Protein AF-A0A924YQV3-F1 (afdb_monomer_lite)

Foldseek 3Di:
DDDPDDADALVVQCVVVVFDWDDDQQKIKGAPDPSSVVSCVSRVPPDWDWDFDPPPGHIIITRGRRRPVNVVVVVPDDPDD

Structure (mmCIF, N/CA/C/O backbone):
data_AF-A0A924YQV3-F1
#
_entry.id   AF-A0A924YQV3-F1
#
loop_
_atom_site.group_PDB
_atom_site.id
_atom_site.type_symbol
_atom_site.label_atom_id
_atom_site.label_alt_id
_atom_site.label_comp_id
_atom_site.label_asym_id
_atom_site.label_entity_id
_atom_site.label_seq_id
_atom_site.pdbx_PDB_ins_code
_atom_site.Cartn_x
_atom_site.Cartn_y
_atom_site.Cartn_z
_atom_site.occupancy
_atom_site.B_iso_or_equiv
_atom_site.auth_seq_id
_atom_site.auth_comp_id
_atom_site.auth_asym_id
_atom_site.auth_atom_id
_atom_site.pdbx_PDB_model_num
ATOM 1 N N . MET A 1 1 ? -9.285 -23.497 5.134 1.00 41.94 1 MET A N 1
ATOM 2 C CA . MET A 1 1 ? -9.130 -22.736 3.881 1.00 41.94 1 MET A CA 1
ATOM 3 C C . MET A 1 1 ? -7.666 -22.840 3.522 1.00 41.94 1 MET A C 1
ATOM 5 O O . MET A 1 1 ? -6.849 -22.214 4.181 1.00 41.94 1 MET A O 1
ATOM 9 N N . ASP A 1 2 ? -7.351 -23.755 2.615 1.00 42.25 2 ASP A N 1
ATOM 10 C CA . ASP A 1 2 ? -6.003 -24.008 2.116 1.00 42.25 2 ASP A CA 1
ATOM 11 C C . ASP A 1 2 ? -5.450 -22.782 1.383 1.00 42.25 2 ASP A C 1
ATOM 13 O O . ASP A 1 2 ? -6.085 -22.284 0.455 1.00 42.25 2 ASP A O 1
ATOM 17 N N . THR A 1 3 ? -4.251 -22.326 1.740 1.00 43.69 3 THR A N 1
ATOM 18 C CA . THR A 1 3 ? -3.418 -21.531 0.831 1.00 43.69 3 THR A CA 1
ATOM 19 C C . THR A 1 3 ? -2.143 -22.323 0.549 1.00 43.69 3 THR A C 1
ATOM 21 O O . THR A 1 3 ? -1.307 -22.473 1.438 1.00 43.69 3 THR A O 1
ATOM 24 N N . PRO A 1 4 ? -1.952 -22.853 -0.672 1.00 53.56 4 PRO A N 1
ATOM 25 C CA . PRO A 1 4 ? -0.777 -23.658 -1.019 1.00 53.56 4 PRO A CA 1
ATOM 26 C C . PRO A 1 4 ? 0.547 -22.867 -1.079 1.00 53.56 4 PRO A C 1
ATOM 28 O O . PRO A 1 4 ? 1.564 -23.426 -1.467 1.00 53.56 4 PRO A O 1
ATOM 31 N N . ASN A 1 5 ? 0.565 -21.584 -0.700 1.00 59.97 5 ASN A N 1
ATOM 32 C CA . ASN A 1 5 ? 1.714 -20.687 -0.821 1.00 59.97 5 ASN A CA 1
ATOM 33 C C . ASN A 1 5 ? 1.712 -19.631 0.301 1.00 59.97 5 ASN A C 1
ATOM 35 O O . ASN A 1 5 ? 0.980 -18.654 0.207 1.00 59.97 5 ASN A O 1
ATOM 39 N N . GLY A 1 6 ? 2.564 -19.810 1.317 1.00 64.06 6 GLY A N 1
ATOM 40 C CA . GLY A 1 6 ? 3.059 -18.750 2.213 1.00 64.06 6 GLY A CA 1
ATOM 41 C C . GLY A 1 6 ? 2.049 -17.976 3.090 1.00 64.06 6 GLY A C 1
ATOM 42 O O . GLY A 1 6 ? 0.840 -18.200 3.031 1.00 64.06 6 GLY A O 1
ATOM 43 N N . PRO A 1 7 ? 2.553 -17.073 3.958 1.00 79.56 7 PRO A N 1
ATOM 44 C CA . PRO A 1 7 ? 1.723 -16.125 4.702 1.00 79.56 7 PRO A CA 1
ATOM 45 C C . PRO A 1 7 ? 1.058 -15.097 3.761 1.00 79.56 7 PRO A C 1
ATOM 47 O O . PRO A 1 7 ? 1.601 -14.822 2.686 1.00 79.56 7 PRO A O 1
ATOM 50 N N . PRO A 1 8 ? -0.089 -14.503 4.152 1.00 88.12 8 PRO A N 1
ATOM 51 C CA . PRO A 1 8 ? -0.775 -13.495 3.346 1.00 88.12 8 PRO A CA 1
ATOM 52 C C . PRO A 1 8 ? 0.131 -12.286 3.086 1.00 88.12 8 PRO A C 1
ATOM 54 O O . PRO A 1 8 ? 0.771 -11.759 3.997 1.00 88.12 8 PRO A O 1
ATOM 57 N N . ARG A 1 9 ? 0.187 -11.847 1.825 1.00 93.56 9 ARG A N 1
ATOM 58 C CA . ARG A 1 9 ? 1.005 -10.711 1.382 1.00 93.56 9 ARG A CA 1
ATOM 59 C C . ARG A 1 9 ? 0.121 -9.481 1.220 1.00 93.56 9 ARG A C 1
ATOM 61 O O . ARG A 1 9 ? -0.959 -9.568 0.646 1.00 93.56 9 ARG A O 1
ATOM 68 N N . VAL A 1 10 ? 0.609 -8.320 1.662 1.00 96.56 10 VAL A N 1
ATOM 69 C CA . VAL A 1 10 ? -0.130 -7.041 1.594 1.00 96.56 10 VAL A CA 1
ATOM 70 C C . VAL A 1 10 ? -0.633 -6.746 0.177 1.00 96.56 10 VAL A C 1
ATOM 72 O O . VAL A 1 10 ? -1.790 -6.378 0.015 1.00 96.56 10 VAL A O 1
ATOM 75 N N . TYR A 1 11 ? 0.200 -6.970 -0.845 1.00 97.00 11 TYR A N 1
ATOM 76 C CA . TYR A 1 11 ? -0.179 -6.755 -2.244 1.00 97.00 11 TYR A CA 1
ATOM 77 C C . TYR A 1 11 ? -1.391 -7.584 -2.679 1.00 97.00 11 TYR A C 1
ATOM 79 O O . TYR A 1 11 ? -2.331 -7.025 -3.236 1.00 97.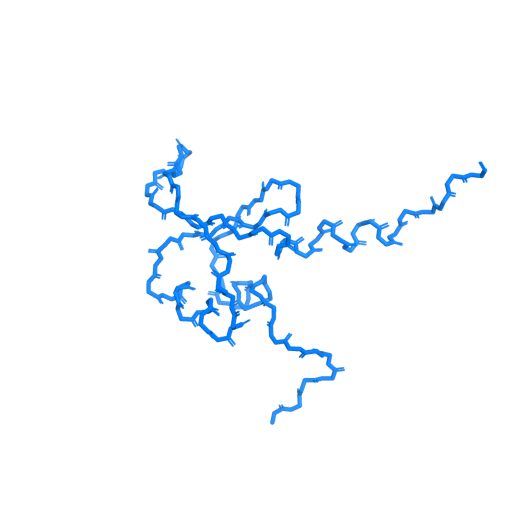00 11 TYR A O 1
ATOM 87 N N . ASP A 1 12 ? -1.395 -8.892 -2.407 1.00 96.62 12 ASP A N 1
ATOM 88 C CA . ASP A 1 12 ? -2.481 -9.777 -2.845 1.00 96.62 12 ASP A CA 1
ATOM 89 C C . ASP A 1 12 ? -3.800 -9.415 -2.163 1.00 96.62 12 ASP A C 1
ATOM 91 O O . ASP A 1 12 ? -4.853 -9.409 -2.794 1.00 96.62 12 ASP A O 1
ATOM 95 N N . GLU A 1 13 ? -3.737 -9.085 -0.874 1.00 97.38 13 GLU A N 1
ATOM 96 C CA . GLU A 1 13 ? -4.903 -8.697 -0.083 1.00 97.38 13 GLU A CA 1
ATOM 97 C C . GLU A 1 13 ? -5.481 -7.357 -0.553 1.00 97.38 13 GLU A C 1
ATOM 99 O O . GLU A 1 13 ? -6.693 -7.230 -0.719 1.00 97.38 13 GLU A O 1
ATOM 104 N N . CYS A 1 14 ? -4.627 -6.370 -0.841 1.00 97.44 14 CYS A N 1
ATOM 105 C CA . CYS A 1 14 ? -5.058 -5.101 -1.425 1.00 97.44 14 CYS A CA 1
ATOM 106 C C . CYS A 1 14 ? -5.638 -5.285 -2.834 1.00 97.44 14 CYS A C 1
ATOM 108 O O . CYS A 1 14 ? -6.666 -4.683 -3.146 1.00 97.44 14 CYS A O 1
ATOM 110 N N . LEU A 1 15 ? -5.026 -6.138 -3.663 1.00 97.50 15 LEU A N 1
ATOM 111 C CA . LEU A 1 15 ? -5.521 -6.460 -5.000 1.00 97.50 15 LEU A CA 1
ATOM 112 C C . LEU A 1 15 ? -6.901 -7.126 -4.939 1.00 97.50 15 LEU A C 1
ATOM 114 O O . LEU A 1 15 ? -7.813 -6.716 -5.654 1.00 97.50 15 LEU A O 1
ATOM 118 N N . ALA A 1 16 ? -7.067 -8.119 -4.064 1.00 96.69 16 ALA A N 1
ATOM 119 C CA . ALA A 1 16 ? -8.324 -8.837 -3.879 1.00 96.69 16 ALA A CA 1
ATOM 120 C C . ALA A 1 16 ? -9.447 -7.935 -3.341 1.00 96.69 16 ALA A C 1
ATOM 122 O O . ALA A 1 16 ? -10.604 -8.111 -3.719 1.00 96.69 16 ALA A O 1
ATOM 123 N N . ALA A 1 17 ? -9.111 -6.958 -2.494 1.00 96.69 17 ALA A N 1
ATOM 124 C CA . ALA A 1 17 ? -10.051 -5.976 -1.955 1.00 96.69 17 ALA A CA 1
ATOM 125 C C . ALA A 1 17 ? -10.347 -4.805 -2.916 1.00 96.69 17 ALA A C 1
ATOM 127 O O . ALA A 1 17 ? -11.187 -3.961 -2.616 1.00 96.69 17 ALA A O 1
ATOM 128 N N . GLY A 1 18 ? -9.679 -4.726 -4.074 1.00 97.62 18 GLY A N 1
ATOM 129 C CA . GLY A 1 18 ? -9.856 -3.615 -5.014 1.00 97.62 18 GLY A CA 1
ATOM 130 C C . GLY A 1 18 ? -9.333 -2.275 -4.485 1.00 97.62 18 GLY A C 1
ATOM 131 O O . GLY A 1 18 ? -9.786 -1.218 -4.925 1.00 97.62 18 GLY A O 1
ATOM 132 N N . ILE A 1 19 ? -8.385 -2.306 -3.543 1.00 97.19 19 ILE A N 1
ATOM 133 C CA . ILE A 1 19 ? -7.736 -1.105 -3.016 1.00 97.19 19 ILE A CA 1
ATOM 134 C C . ILE A 1 19 ? -6.895 -0.474 -4.132 1.00 97.19 19 ILE A C 1
ATOM 136 O O . ILE A 1 19 ? -6.097 -1.178 -4.759 1.00 97.19 19 ILE A O 1
ATOM 140 N N . PRO A 1 20 ? -7.013 0.843 -4.383 1.00 96.00 20 PRO A N 1
ATOM 141 C CA . PRO A 1 20 ? -6.131 1.510 -5.328 1.00 96.00 20 PRO A CA 1
ATOM 142 C C . PRO A 1 20 ? -4.689 1.447 -4.813 1.00 96.00 20 PRO A C 1
ATOM 144 O O . PRO A 1 20 ? -4.412 1.728 -3.647 1.00 96.00 20 PRO A O 1
ATOM 147 N N . MET A 1 21 ? -3.772 1.062 -5.695 1.00 96.94 21 MET A N 1
ATOM 148 C CA . MET A 1 21 ? -2.360 0.875 -5.382 1.00 96.94 21 MET A CA 1
ATOM 149 C C . MET A 1 21 ? -1.500 1.691 -6.339 1.00 96.94 21 MET A C 1
ATOM 151 O O . MET A 1 21 ? -1.790 1.787 -7.530 1.00 96.94 21 MET A O 1
ATOM 155 N N . ALA A 1 22 ? -0.406 2.223 -5.814 1.00 96.69 22 ALA A N 1
ATOM 156 C CA . ALA A 1 22 ? 0.699 2.763 -6.590 1.00 96.69 22 ALA A CA 1
ATOM 157 C C . ALA A 1 22 ? 2.004 2.136 -6.093 1.00 96.69 22 ALA A C 1
ATOM 159 O O . ALA A 1 22 ? 2.014 1.388 -5.113 1.00 96.69 22 ALA A O 1
ATOM 160 N N . ASN A 1 23 ? 3.115 2.416 -6.763 1.00 96.94 23 ASN A N 1
ATOM 161 C CA . ASN A 1 23 ? 4.406 1.895 -6.348 1.00 96.94 23 ASN A CA 1
ATOM 162 C C . ASN A 1 23 ? 5.549 2.830 -6.744 1.00 96.94 23 ASN A C 1
ATOM 164 O O . ASN A 1 23 ? 5.429 3.641 -7.664 1.00 96.94 23 ASN A O 1
ATOM 168 N N . HIS A 1 24 ? 6.688 2.647 -6.087 1.00 95.75 24 HIS A N 1
ATOM 169 C CA . HIS A 1 24 ? 7.978 3.145 -6.547 1.00 95.75 24 HIS A CA 1
ATOM 170 C C . HIS A 1 24 ? 8.994 2.018 -6.391 1.00 95.75 24 HIS A C 1
ATOM 172 O O . HIS A 1 24 ? 9.273 1.570 -5.282 1.00 95.75 24 HIS A O 1
ATOM 178 N N . TYR A 1 25 ? 9.511 1.511 -7.512 1.00 95.50 25 TYR A N 1
ATOM 179 C CA . TYR A 1 25 ? 10.286 0.266 -7.538 1.00 95.50 25 TYR A CA 1
ATOM 180 C C . TYR A 1 25 ? 9.552 -0.877 -6.810 1.00 95.50 25 TYR A C 1
ATOM 182 O O . TYR A 1 25 ? 8.475 -1.281 -7.253 1.00 95.50 25 TYR A O 1
ATOM 190 N N . SER A 1 26 ? 10.134 -1.387 -5.721 1.00 96.69 26 SER A N 1
ATOM 191 C CA . SER A 1 26 ? 9.616 -2.478 -4.894 1.00 96.69 26 SER A CA 1
ATOM 192 C C . SER A 1 26 ? 8.636 -2.037 -3.809 1.00 96.69 26 SER A C 1
ATOM 194 O O . SER A 1 26 ? 8.037 -2.895 -3.162 1.00 96.69 26 SER A O 1
ATOM 196 N N . ASP A 1 27 ? 8.493 -0.736 -3.570 1.00 97.38 27 ASP A N 1
ATOM 197 C CA . ASP A 1 27 ? 7.685 -0.217 -2.469 1.00 97.38 27 ASP A CA 1
ATOM 198 C C . ASP A 1 27 ? 6.235 -0.051 -2.913 1.00 97.38 27 ASP A C 1
ATOM 200 O O . ASP A 1 27 ? 5.966 0.437 -4.014 1.00 97.38 27 ASP A O 1
ATOM 204 N N . LEU A 1 28 ? 5.303 -0.484 -2.064 1.00 98.06 28 LEU A N 1
ATOM 205 C CA . LEU A 1 28 ? 3.867 -0.444 -2.324 1.00 98.06 28 LEU A CA 1
ATOM 206 C C . LEU A 1 28 ? 3.242 0.755 -1.614 1.00 98.06 28 LEU A C 1
ATOM 208 O O . LEU A 1 28 ? 3.398 0.921 -0.405 1.00 98.06 28 LEU A O 1
ATOM 212 N N . TYR A 1 29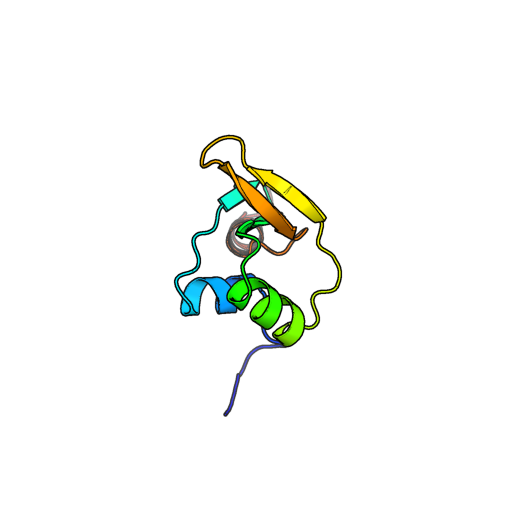 ? 2.480 1.551 -2.356 1.00 98.00 29 TYR A N 1
ATOM 213 C CA . TYR A 1 29 ? 1.743 2.697 -1.842 1.00 98.00 29 TYR A CA 1
ATOM 214 C C . TYR A 1 29 ? 0.245 2.398 -1.827 1.00 98.00 29 TYR A C 1
ATOM 216 O O . TYR A 1 29 ? -0.327 2.065 -2.865 1.00 98.00 29 TYR A O 1
ATOM 224 N N . ILE A 1 30 ? -0.391 2.550 -0.661 1.00 97.88 30 ILE A N 1
ATOM 225 C CA . ILE A 1 30 ? -1.837 2.334 -0.462 1.00 97.88 30 ILE A CA 1
ATOM 226 C C . ILE A 1 30 ? -2.475 3.468 0.353 1.00 97.88 30 ILE A C 1
ATOM 228 O O . ILE A 1 30 ? -1.811 4.021 1.226 1.00 97.88 30 ILE A O 1
ATOM 232 N N . PRO A 1 31 ? -3.754 3.823 0.148 1.00 98.06 31 PRO A N 1
ATOM 233 C CA . PRO A 1 31 ? -4.443 4.816 0.974 1.00 98.06 31 PRO A CA 1
ATOM 234 C C . PRO A 1 31 ? -4.4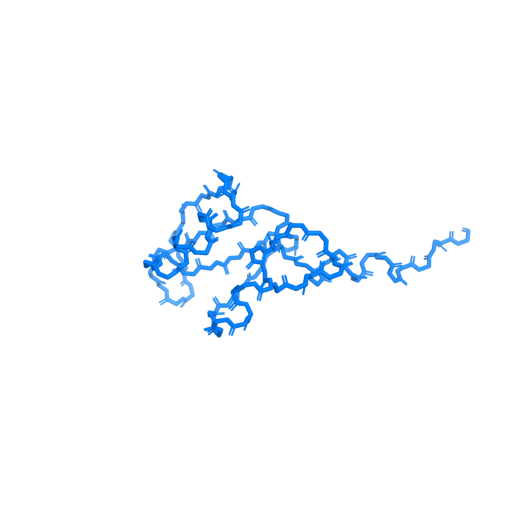68 4.440 2.460 1.00 98.06 31 PRO A C 1
ATOM 236 O O . PRO A 1 31 ? -4.564 3.267 2.806 1.00 98.06 31 PRO A O 1
ATOM 239 N N . ALA A 1 32 ? -4.463 5.421 3.363 1.00 97.81 32 ALA A N 1
ATOM 240 C CA . ALA A 1 32 ? -4.534 5.197 4.810 1.00 97.81 32 ALA A CA 1
ATOM 241 C C . ALA A 1 32 ? -5.984 5.097 5.338 1.00 97.81 32 ALA A C 1
ATOM 243 O O . ALA A 1 32 ? -6.423 5.922 6.149 1.00 97.81 32 ALA A O 1
ATOM 244 N N . THR A 1 33 ? -6.733 4.085 4.898 1.00 97.56 33 THR A N 1
ATOM 245 C CA . THR A 1 33 ? -8.120 3.806 5.316 1.00 97.56 33 THR A CA 1
ATOM 246 C C . THR A 1 33 ? -8.185 2.776 6.449 1.00 97.56 33 THR A C 1
ATOM 248 O O . THR A 1 33 ? -7.181 2.169 6.823 1.00 97.56 33 THR A O 1
ATOM 251 N N . ASP A 1 34 ? -9.369 2.578 7.038 1.00 98.06 34 ASP A N 1
ATOM 252 C CA . ASP A 1 34 ? -9.576 1.508 8.029 1.00 98.06 34 ASP A CA 1
ATOM 253 C C . ASP A 1 34 ? -9.407 0.115 7.415 1.00 98.06 34 ASP A C 1
ATOM 255 O O . ASP A 1 34 ? -8.881 -0.792 8.057 1.00 98.06 34 ASP A O 1
ATOM 259 N N . GLU A 1 35 ? -9.788 -0.035 6.149 1.00 97.88 35 GLU A N 1
ATOM 260 C CA . GLU A 1 35 ? -9.641 -1.279 5.402 1.00 97.88 35 GLU A CA 1
ATOM 261 C C . GLU A 1 35 ? -8.168 -1.635 5.172 1.00 97.88 35 GLU A C 1
ATOM 263 O O . GLU A 1 35 ? -7.745 -2.749 5.482 1.00 97.88 35 GLU A O 1
ATOM 268 N N . THR A 1 36 ? -7.341 -0.679 4.734 1.00 97.31 36 THR A N 1
ATOM 269 C CA . THR A 1 36 ? -5.904 -0.939 4.560 1.00 97.31 36 THR A CA 1
ATOM 270 C C . THR A 1 36 ? -5.197 -1.165 5.892 1.00 97.31 36 THR A C 1
ATOM 272 O O . THR A 1 36 ? -4.312 -2.016 5.969 1.00 97.31 36 THR A O 1
ATOM 275 N N . ARG A 1 37 ? -5.625 -0.505 6.980 1.00 97.56 37 ARG A N 1
ATOM 276 C CA . ARG A 1 37 ? -5.159 -0.827 8.343 1.00 97.56 37 ARG A CA 1
ATOM 277 C C . ARG A 1 37 ? -5.485 -2.267 8.743 1.00 97.56 37 ARG A C 1
ATOM 279 O O . ARG A 1 37 ? -4.641 -2.935 9.341 1.00 97.56 37 ARG A O 1
ATOM 286 N N . ALA A 1 38 ? -6.682 -2.754 8.419 1.00 97.75 38 ALA A N 1
ATOM 287 C CA . ALA A 1 38 ? -7.072 -4.134 8.694 1.00 97.75 38 ALA A CA 1
ATOM 288 C C . ALA A 1 38 ? -6.229 -5.137 7.890 1.00 97.75 38 ALA A C 1
ATOM 290 O O . ALA A 1 38 ? -5.794 -6.143 8.451 1.00 97.75 38 ALA A O 1
ATOM 291 N N . ILE A 1 39 ? -5.934 -4.837 6.620 1.00 97.12 39 ILE A N 1
ATOM 292 C CA . ILE A 1 39 ? -5.054 -5.653 5.769 1.00 97.12 39 ILE A CA 1
ATOM 293 C C . ILE A 1 39 ? -3.625 -5.688 6.321 1.00 97.12 39 ILE A C 1
ATOM 295 O O . ILE A 1 39 ? -3.067 -6.770 6.491 1.00 97.12 39 ILE A O 1
ATOM 299 N N . LEU A 1 40 ? -3.042 -4.535 6.669 1.00 96.81 40 LEU A N 1
ATOM 300 C CA . LEU A 1 40 ? -1.694 -4.472 7.249 1.00 96.81 40 LEU A CA 1
ATOM 301 C C . LEU A 1 40 ? -1.597 -5.320 8.524 1.00 96.81 40 LEU A C 1
ATOM 303 O O . LEU A 1 40 ? -0.647 -6.081 8.685 1.00 96.81 40 LEU 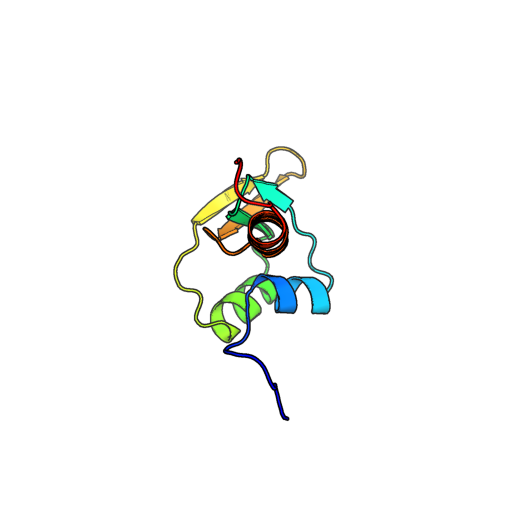A O 1
ATOM 307 N N . LYS A 1 41 ? -2.623 -5.266 9.383 1.00 96.38 41 LYS A N 1
ATOM 308 C CA . LYS A 1 41 ? -2.719 -6.116 10.575 1.00 96.38 41 LYS A CA 1
ATOM 309 C C . LYS A 1 41 ? -2.868 -7.602 10.229 1.00 96.38 41 LYS A C 1
ATOM 311 O O . LYS A 1 41 ? -2.236 -8.433 10.873 1.00 96.38 41 LYS A O 1
ATOM 316 N N . LYS A 1 42 ? -3.694 -7.948 9.235 1.00 95.00 42 LYS A N 1
ATOM 317 C CA . LYS A 1 42 ? -3.896 -9.333 8.768 1.00 95.00 42 LYS A CA 1
ATOM 318 C C . LYS A 1 42 ? -2.595 -9.952 8.247 1.00 95.00 42 LYS A C 1
ATOM 320 O O . LYS A 1 42 ? -2.356 -11.132 8.486 1.00 95.00 42 LYS A O 1
ATOM 325 N N . CYS A 1 43 ? -1.767 -9.162 7.569 1.00 94.94 43 CYS A N 1
ATOM 326 C CA . CYS A 1 43 ? -0.489 -9.594 7.004 1.00 94.94 43 CYS A CA 1
ATOM 327 C C . CYS A 1 43 ? 0.694 -9.492 7.980 1.00 94.94 43 CYS A C 1
ATOM 329 O O . CYS A 1 43 ? 1.831 -9.663 7.548 1.00 94.94 43 CYS A O 1
ATOM 331 N N . ASP A 1 44 ? 0.452 -9.159 9.254 1.00 95.06 44 ASP A N 1
ATOM 332 C CA . ASP A 1 44 ? 1.494 -8.876 10.256 1.00 95.06 44 ASP A CA 1
ATOM 333 C C . ASP A 1 44 ? 2.543 -7.848 9.767 1.00 95.06 44 ASP A C 1
ATOM 335 O O . ASP A 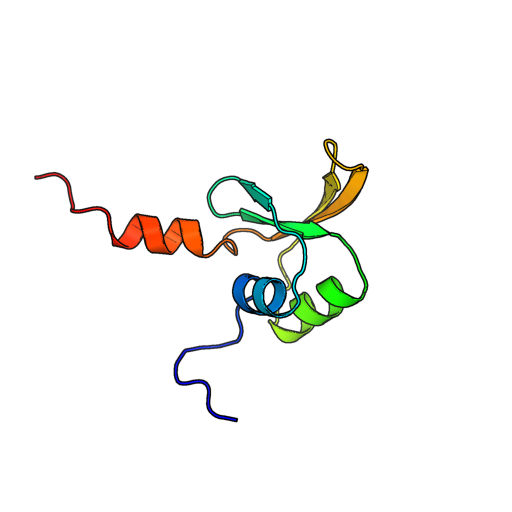1 44 ? 3.733 -7.896 10.080 1.00 95.06 44 ASP A O 1
ATOM 339 N N . CYS A 1 45 ? 2.101 -6.895 8.941 1.00 94.06 45 CYS A N 1
ATOM 340 C CA . CYS A 1 45 ? 2.959 -5.881 8.351 1.00 94.06 45 CYS A CA 1
ATOM 341 C C . CYS A 1 45 ? 3.089 -4.690 9.304 1.00 94.06 45 CYS A C 1
ATOM 343 O O . CYS A 1 45 ? 2.238 -3.801 9.351 1.00 94.06 45 CYS A O 1
ATOM 345 N N . ILE A 1 46 ? 4.184 -4.670 10.062 1.00 92.31 46 ILE A N 1
ATOM 346 C CA . ILE A 1 46 ? 4.495 -3.595 11.019 1.00 92.31 46 ILE A CA 1
ATOM 347 C C . ILE A 1 46 ? 5.383 -2.491 10.430 1.00 92.31 46 ILE A C 1
ATOM 349 O O . ILE A 1 46 ? 5.587 -1.452 11.056 1.00 92.31 46 ILE A O 1
ATOM 353 N N . THR A 1 47 ? 5.943 -2.707 9.239 1.00 94.62 47 THR A N 1
ATOM 354 C CA . THR A 1 47 ? 6.855 -1.764 8.584 1.00 94.62 47 THR A CA 1
ATOM 355 C C . THR A 1 47 ? 6.123 -1.003 7.490 1.00 94.62 47 THR A C 1
ATOM 357 O O . THR A 1 47 ? 6.060 -1.443 6.348 1.00 94.62 47 THR A O 1
ATOM 360 N N . TYR A 1 48 ? 5.586 0.162 7.844 1.00 97.12 48 TYR A N 1
ATOM 361 C CA . TYR A 1 48 ? 5.017 1.112 6.893 1.00 97.12 48 TYR A CA 1
ATOM 362 C C . TYR A 1 48 ? 5.129 2.545 7.424 1.00 97.12 48 TYR A C 1
ATOM 364 O O . TYR A 1 48 ? 5.254 2.766 8.632 1.00 97.12 48 TYR A O 1
ATOM 372 N N . ARG A 1 49 ? 5.108 3.539 6.532 1.00 97.56 49 ARG A N 1
ATOM 373 C CA . ARG A 1 49 ? 5.211 4.963 6.893 1.00 97.56 49 ARG A CA 1
ATOM 374 C C . ARG A 1 49 ? 4.085 5.770 6.256 1.00 97.56 49 ARG A C 1
ATOM 376 O O . ARG A 1 49 ? 3.860 5.633 5.059 1.00 97.56 49 ARG A O 1
ATOM 383 N N . PRO A 1 50 ? 3.374 6.627 7.007 1.00 97.44 50 PRO A N 1
ATOM 384 C CA . PRO A 1 50 ? 2.406 7.526 6.401 1.00 97.44 50 PRO A CA 1
ATOM 385 C C . PRO A 1 50 ? 3.115 8.635 5.612 1.00 97.44 50 PRO A C 1
ATOM 387 O O . PRO A 1 50 ? 4.101 9.205 6.077 1.00 97.44 50 PRO A O 1
ATOM 390 N N . PHE A 1 51 ? 2.572 8.995 4.455 1.00 97.19 51 PHE A N 1
ATOM 391 C CA . PHE A 1 51 ? 2.979 10.158 3.674 1.00 97.19 51 PHE A CA 1
ATOM 392 C C . PHE A 1 51 ? 1.763 10.842 3.039 1.00 97.19 51 PHE A C 1
ATOM 394 O O . PHE A 1 51 ? 0.678 10.267 2.932 1.00 97.19 51 PHE A O 1
ATOM 401 N N . ARG A 1 52 ? 1.925 12.104 2.631 1.00 97.12 52 ARG A N 1
ATOM 402 C CA . ARG A 1 52 ? 0.896 12.837 1.884 1.00 97.12 52 ARG A CA 1
ATOM 403 C C . ARG A 1 52 ? 1.030 12.503 0.400 1.00 97.12 52 ARG A C 1
ATOM 405 O O . ARG A 1 52 ? 2.048 12.845 -0.198 1.00 97.12 52 ARG A O 1
ATOM 412 N N . ASN A 1 53 ? 0.008 11.900 -0.201 1.00 94.38 53 ASN A N 1
ATOM 413 C CA . ASN A 1 53 ? -0.027 11.716 -1.650 1.00 94.38 53 ASN A CA 1
ATOM 414 C C . ASN A 1 53 ? -0.240 13.086 -2.323 1.00 94.38 53 ASN A C 1
ATOM 416 O O . ASN A 1 53 ? -1.196 13.796 -2.007 1.00 94.38 53 ASN A O 1
ATOM 420 N N . GLN A 1 54 ? 0.684 13.483 -3.203 1.00 92.50 54 GLN A N 1
ATOM 421 C CA . GLN A 1 54 ? 0.655 14.780 -3.893 1.00 92.50 54 GLN A CA 1
ATOM 422 C C . GLN A 1 54 ? -0.144 14.757 -5.205 1.00 92.50 54 GLN A C 1
ATOM 424 O O . GLN A 1 54 ? -0.485 15.821 -5.711 1.00 92.50 54 GLN A O 1
ATOM 429 N N . VAL A 1 55 ? -0.444 13.572 -5.744 1.00 89.75 55 VAL A N 1
ATOM 430 C CA . VAL A 1 55 ? -1.194 13.393 -6.997 1.00 89.75 55 VAL A CA 1
ATOM 431 C C . VAL A 1 55 ? -2.695 13.431 -6.725 1.00 89.75 55 VAL A C 1
ATOM 433 O O . VAL A 1 55 ? -3.414 14.220 -7.326 1.00 89.75 55 VAL A O 1
ATOM 436 N N . GLU A 1 56 ? -3.160 12.610 -5.783 1.00 85.75 56 GLU A N 1
ATOM 437 C CA . GLU A 1 56 ? -4.593 12.461 -5.476 1.00 85.75 56 GLU A CA 1
ATOM 438 C C . GLU A 1 56 ? -5.002 13.163 -4.172 1.00 85.75 56 GLU A C 1
ATOM 440 O O . GLU A 1 56 ? -6.185 13.320 -3.873 1.00 85.75 56 GLU A O 1
ATOM 445 N N . GLY A 1 57 ? -4.028 13.612 -3.376 1.00 89.00 57 GLY A N 1
ATOM 446 C CA . GLY A 1 57 ? -4.280 14.064 -2.014 1.00 89.00 57 GLY A CA 1
ATOM 447 C C . GLY A 1 57 ? -4.491 12.899 -1.040 1.00 89.00 57 GLY A C 1
ATOM 448 O O . GLY A 1 57 ? -4.403 11.721 -1.375 1.00 89.00 57 GLY A O 1
ATOM 449 N N . GLY A 1 58 ? -4.762 13.236 0.220 1.00 94.19 58 GLY A N 1
ATOM 450 C CA . GLY A 1 58 ? -4.954 12.244 1.282 1.00 94.19 58 GLY A CA 1
ATOM 451 C C . GLY A 1 58 ? -3.654 11.658 1.845 1.00 94.19 58 GLY A C 1
ATOM 452 O O . GLY A 1 58 ? -2.552 11.903 1.351 1.00 94.19 58 GLY A O 1
ATOM 453 N N . THR A 1 59 ? -3.791 10.923 2.946 1.00 98.00 59 THR A N 1
ATOM 454 C CA . THR A 1 59 ? -2.683 10.194 3.578 1.00 98.00 59 THR A CA 1
ATOM 455 C C . THR A 1 59 ? -2.619 8.791 2.996 1.00 98.00 59 THR A C 1
ATOM 457 O O . THR A 1 59 ? -3.644 8.120 2.898 1.00 98.00 59 THR A O 1
ATOM 460 N N . TRP A 1 60 ? -1.425 8.363 2.614 1.00 98.25 60 TRP A N 1
ATOM 461 C CA . TRP A 1 60 ? -1.124 7.034 2.093 1.00 98.25 60 TRP A CA 1
ATOM 462 C C . TRP A 1 60 ? -0.040 6.385 2.953 1.00 98.25 60 TRP A C 1
ATOM 464 O O . TRP A 1 60 ? 0.682 7.078 3.668 1.00 98.25 60 TRP A O 1
ATOM 474 N N . TYR A 1 61 ? 0.056 5.063 2.915 1.00 98.38 61 TYR A N 1
ATOM 475 C CA . TYR A 1 61 ? 1.122 4.283 3.521 1.00 98.38 61 TYR A CA 1
ATOM 476 C C . TYR A 1 61 ? 2.130 3.875 2.455 1.00 98.38 61 TYR A C 1
ATOM 478 O O . TYR A 1 61 ? 1.752 3.350 1.413 1.00 98.38 61 TYR A O 1
ATOM 486 N N . ASP A 1 62 ? 3.400 4.112 2.750 1.00 98.00 62 ASP A N 1
ATOM 487 C CA . ASP A 1 62 ? 4.553 3.521 2.087 1.00 98.00 62 ASP A CA 1
ATOM 488 C C . ASP A 1 62 ? 4.891 2.207 2.793 1.00 98.00 62 ASP A C 1
ATOM 490 O O . ASP A 1 62 ? 5.209 2.217 3.986 1.00 98.00 62 ASP A O 1
ATOM 494 N N . VAL A 1 63 ? 4.752 1.091 2.077 1.00 97.88 63 VAL A N 1
ATOM 495 C CA . VAL A 1 63 ? 5.009 -0.269 2.551 1.00 97.88 63 VAL A CA 1
ATOM 496 C C . VAL A 1 63 ? 6.232 -0.821 1.800 1.00 97.88 63 VAL A C 1
ATOM 498 O O . VAL A 1 63 ? 6.099 -1.276 0.655 1.00 97.88 63 VAL A O 1
ATOM 501 N N . PRO A 1 64 ? 7.430 -0.794 2.414 1.00 97.38 64 PRO A N 1
ATOM 502 C CA . PRO A 1 64 ? 8.664 -1.161 1.733 1.00 97.38 64 PRO A CA 1
ATOM 503 C C . PRO A 1 64 ? 8.668 -2.609 1.248 1.00 97.38 64 PRO A C 1
ATOM 505 O O . PRO A 1 64 ? 8.224 -3.512 1.959 1.00 97.38 64 PRO A O 1
ATOM 508 N N . PHE A 1 65 ? 9.206 -2.833 0.047 1.00 95.25 65 PHE A N 1
ATOM 509 C CA . PHE A 1 65 ? 9.372 -4.155 -0.582 1.00 95.25 65 PHE A CA 1
ATOM 510 C C . PHE A 1 65 ? 8.089 -4.972 -0.817 1.00 95.25 65 PHE A C 1
ATOM 512 O O . PHE A 1 65 ? 8.174 -6.132 -1.231 1.00 95.25 65 PHE A O 1
ATOM 519 N N . ALA A 1 66 ? 6.909 -4.397 -0.584 1.00 96.44 66 ALA A N 1
ATOM 520 C CA . ALA A 1 66 ? 5.643 -5.114 -0.665 1.00 96.44 66 ALA A CA 1
ATOM 521 C C . ALA A 1 66 ? 5.018 -5.131 -2.069 1.00 96.44 66 ALA A C 1
ATOM 523 O O . ALA A 1 66 ? 4.012 -5.809 -2.257 1.00 96.44 66 ALA A O 1
ATOM 524 N N . TYR A 1 67 ? 5.581 -4.438 -3.066 1.00 96.94 67 TYR A N 1
ATOM 525 C CA . TYR A 1 67 ? 5.051 -4.445 -4.432 1.00 96.94 67 TYR A CA 1
ATOM 526 C C . TYR A 1 67 ? 5.522 -5.681 -5.207 1.00 96.94 67 TYR A C 1
ATOM 528 O O . TYR A 1 67 ? 6.626 -5.728 -5.755 1.00 96.94 67 TYR A O 1
ATOM 536 N N . LEU A 1 68 ? 4.664 -6.700 -5.259 1.00 94.00 68 LEU A N 1
ATOM 537 C CA . LEU A 1 68 ? 4.998 -8.009 -5.818 1.00 94.00 68 LEU A CA 1
ATOM 538 C C . LEU A 1 68 ? 5.447 -7.996 -7.296 1.00 94.00 68 LEU A C 1
ATOM 540 O O . LEU A 1 68 ? 6.448 -8.661 -7.589 1.00 94.00 68 LEU A O 1
ATOM 544 N N . PRO A 1 69 ? 4.819 -7.228 -8.214 1.00 94.50 69 PRO A N 1
ATOM 545 C CA . PRO A 1 69 ? 5.190 -7.268 -9.632 1.00 94.50 69 PRO A CA 1
ATOM 546 C C . PRO A 1 69 ? 6.656 -6.904 -9.905 1.00 94.50 69 PRO A C 1
ATOM 548 O O . PRO A 1 69 ? 7.245 -7.384 -10.873 1.00 94.50 69 PRO A O 1
ATOM 551 N N . TYR A 1 70 ? 7.282 -6.095 -9.041 1.00 93.94 70 TYR A N 1
ATOM 552 C CA . TYR A 1 70 ? 8.709 -5.776 -9.146 1.00 93.94 70 TYR A CA 1
ATOM 553 C C . TYR A 1 70 ? 9.592 -7.029 -9.015 1.00 93.94 70 TYR A C 1
ATOM 555 O O . TYR A 1 70 ? 10.518 -7.238 -9.804 1.00 93.94 70 TYR A O 1
ATOM 563 N N . TRP A 1 71 ? 9.293 -7.889 -8.041 1.00 88.88 71 TRP A N 1
ATOM 564 C CA . TRP A 1 71 ? 10.064 -9.101 -7.753 1.00 88.88 71 TRP A CA 1
ATOM 565 C C . TRP A 1 71 ? 9.800 -10.219 -8.758 1.00 88.88 71 TRP A C 1
ATOM 567 O O . TRP A 1 71 ? 10.710 -10.975 -9.102 1.00 88.88 71 TRP A O 1
ATOM 577 N N . GLU A 1 72 ? 8.570 -10.319 -9.252 1.00 90.50 72 GLU A N 1
ATOM 578 C CA . GLU A 1 72 ? 8.213 -11.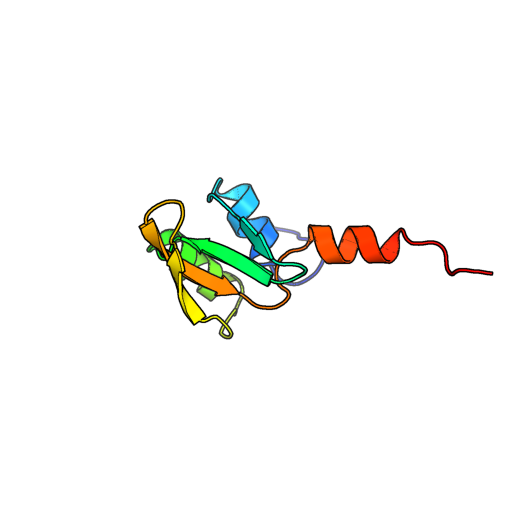260 -10.316 1.00 90.50 72 GLU A CA 1
ATOM 579 C C . GLU A 1 72 ? 8.957 -10.918 -11.609 1.00 90.50 72 GLU A C 1
ATOM 581 O O . GLU A 1 72 ? 9.588 -11.787 -12.214 1.00 90.50 72 GLU A O 1
ATOM 586 N N . ALA A 1 73 ? 9.008 -9.634 -11.976 1.00 87.94 73 ALA A N 1
ATOM 587 C CA . ALA A 1 73 ? 9.795 -9.182 -13.117 1.00 87.94 73 ALA A CA 1
ATOM 588 C C . ALA A 1 73 ? 11.297 -9.472 -12.937 1.00 87.94 73 ALA A C 1
ATOM 590 O O . ALA A 1 73 ? 11.961 -9.883 -13.889 1.00 87.94 73 ALA A O 1
ATOM 591 N N . ALA A 1 74 ? 11.845 -9.323 -11.725 1.00 83.06 74 ALA A N 1
ATOM 592 C CA . ALA A 1 74 ? 13.253 -9.613 -11.451 1.00 83.06 74 ALA A CA 1
ATOM 593 C C . ALA A 1 74 ? 13.616 -11.094 -11.672 1.00 83.06 74 ALA A C 1
ATOM 595 O O . ALA A 1 74 ? 14.674 -11.379 -12.229 1.00 83.06 74 ALA A O 1
ATOM 596 N N . GLN A 1 75 ? 12.728 -12.025 -11.310 1.00 78.81 75 GLN A N 1
ATOM 597 C CA . GLN A 1 75 ? 12.932 -13.468 -11.512 1.00 78.81 75 GLN A CA 1
ATOM 598 C C . GLN A 1 75 ? 12.945 -13.872 -12.991 1.00 78.81 75 GLN A C 1
ATOM 600 O O . GLN A 1 75 ? 13.591 -14.847 -13.367 1.00 78.81 75 GLN A O 1
ATOM 605 N N . THR A 1 76 ? 12.265 -13.110 -13.849 1.00 78.06 76 THR A N 1
ATOM 606 C CA . THR A 1 76 ? 12.241 -13.365 -15.299 1.00 78.06 76 THR A CA 1
ATOM 607 C C . THR A 1 76 ? 13.460 -12.828 -16.053 1.00 78.06 76 THR A C 1
ATOM 609 O O . THR A 1 76 ? 13.633 -13.132 -17.237 1.00 78.06 76 THR A O 1
ATOM 612 N N . ARG A 1 77 ? 14.341 -12.052 -15.402 1.00 68.44 77 ARG A N 1
ATOM 613 C CA . ARG A 1 77 ? 15.564 -11.556 -16.044 1.00 68.44 77 ARG A CA 1
ATOM 614 C C . ARG A 1 77 ? 16.560 -12.707 -16.183 1.00 68.44 77 ARG A C 1
ATOM 616 O O . ARG A 1 77 ? 17.133 -13.168 -15.201 1.00 68.44 77 ARG A O 1
ATOM 623 N N . LYS A 1 78 ? 16.792 -13.151 -17.424 1.00 62.41 78 LYS A N 1
ATOM 624 C CA . LYS A 1 78 ? 17.921 -14.032 -17.761 1.00 62.41 78 LYS A CA 1
ATOM 625 C C . LYS A 1 78 ? 19.219 -13.368 -17.271 1.00 62.41 78 LYS A C 1
ATOM 627 O O . LYS A 1 78 ? 19.394 -12.178 -17.553 1.00 62.41 78 LYS A O 1
ATOM 632 N N . PRO A 1 79 ? 20.121 -14.084 -16.574 1.00 61.28 79 PRO A N 1
ATOM 633 C CA . PRO A 1 79 ? 21.436 -13.536 -16.274 1.00 61.28 79 PRO A CA 1
ATOM 634 C C . PRO A 1 79 ? 22.115 -13.129 -17.588 1.00 61.28 79 PRO A C 1
ATOM 636 O O . PRO A 1 79 ? 22.001 -13.836 -18.594 1.00 61.28 79 PRO A O 1
ATOM 639 N N . LEU A 1 80 ? 22.753 -11.954 -17.588 1.00 55.78 80 LEU A N 1
ATOM 640 C CA . LEU A 1 80 ? 23.608 -11.538 -18.698 1.00 55.78 80 LEU A CA 1
ATOM 641 C C . LEU A 1 80 ? 24.733 -12.581 -18.853 1.00 55.78 80 LEU A C 1
ATOM 643 O O . LEU A 1 80 ? 25.201 -13.079 -17.824 1.00 55.78 80 LEU A O 1
ATOM 647 N N . PRO A 1 81 ? 25.098 -12.954 -20.094 1.00 65.19 81 PRO A N 1
ATOM 648 C CA . PRO A 1 81 ? 26.165 -13.919 -20.350 1.00 65.19 81 PRO A CA 1
ATOM 649 C C . PRO A 1 81 ? 27.512 -13.469 -19.777 1.00 65.19 81 PRO A C 1
ATOM 651 O O . PRO A 1 81 ? 27.741 -12.239 -19.692 1.00 65.19 81 PRO A O 1
#

Radius of gyration: 13.98 Å; chains: 1; bounding box: 36×39×31 Å

Secondary structure (DSSP, 8-state):
---SSSSPPHHHHHHHTT---EEETTEEEEE--HHHHHHHHHTT----EEEE-SSS-SEEEEETT--HHHHHHHHT-PPP-

pLDDT: mean 89.54, std 14.3, range [41.94, 98.38]

Sequence (81 aa):
MDTPNGPPRVYDECLAAGIPMANHYSDLYIPATDETRAILKKCDCITYRPFRNQVEGGTWYDVPFAYLPYWEAAQTRKPLP